Protein AF-A0A7C1FIN2-F1 (afdb_monomer)

InterPro domains:
  IPR000026 Guanine-specific ribonuclease N1-like [PF00545] (51-137)
  IPR016191 Ribonuclease/ribotoxin [SSF53933] (50-137)

Radius of gyration: 30.65 Å; Cα contacts (8 Å, |Δi|>4): 165; chains: 1; bounding box: 93×68×48 Å

Nearest PDB structures (foldseek):
  1ucj-assembly2_B  TM=9.767E-01  e=7.029E-13  Kitasatospora aureofaciens
  1uci-assembly2_B  TM=9.778E-01  e=1.094E-12  Kitasatospora aureofaciens
  1uck-assembly2_B  TM=9.778E-01  e=1.027E-12  Kitasatospora aureofaciens
  1ucl-assembly2_B  TM=9.762E-01  e=1.409E-12  Kitasatospora aureofaciens
  3d5g-assembly3_C  TM=9.925E-01  e=2.424E-11  Kitasatospora aureofaciens

Mean predicted aligned error: 13.52 Å

Foldseek 3Di:
DDDDDDDDDDDDDDDDDDDDDDDDDDDPPPPPPVPPPPDPPDDCDDPRAGADEPVRDDPLVVVQVVQVVVVDPAPDPQFQPWDQCPVVQDPDDDGRQKTKHQRPDPPDPDSAQWIWIAGPVRWIWIDNHNPPGTHTYDDD

Organism: NCBI:txid133453

Secondary structure (DSSP, 8-state):
------------------------------------PPP-PPPSEETTEEEEETTTS-HHHHHHHHHHHHT---SSTTTTPEE--TT--SPP--TTSEEEEEPP-TT-SS--S-EEEEETTS-EEEESSTTS--EEEE--

pLDDT: mean 81.61, std 22.13, range [36.34, 98.44]

Solvent-accessible surface area (backbone atoms only — not comparable to full-atom values): 9262 Å² total; per-residue (Å²): 134,81,88,78,88,83,87,86,85,84,89,83,86,88,81,83,89,82,90,82,92,81,91,77,85,77,76,79,78,82,71,80,72,76,76,75,69,75,75,77,76,81,61,70,56,56,98,89,23,48,48,38,44,71,86,75,46,57,71,45,46,54,53,38,49,56,30,61,76,68,72,42,91,65,96,47,94,62,43,70,38,70,42,80,60,85,86,56,84,56,85,91,68,66,89,71,40,28,25,30,34,66,17,70,45,89,92,50,95,56,67,63,43,28,32,39,39,39,35,80,87,74,46,40,32,39,22,74,60,60,74,76,52,64,28,30,53,52,77,134

Sequence (140 aa):
MQAALPAPVDILTASIAATTSVDASPVPSLTNAVAVTPARAPPAYIDGFPVITLDALPPEALDTLALIERGGPFPFRQDGTIFQNRERLLPLKPAGYYREYTVITPGASTRGARRIVAGAGGELYYTDDHYASFRRIWKP

Structure (mmCIF, N/CA/C/O backbone):
data_AF-A0A7C1FIN2-F1
#
_entry.id   AF-A0A7C1FIN2-F1
#
loop_
_atom_site.group_PDB
_atom_site.id
_atom_site.type_symbol
_atom_site.label_atom_id
_atom_site.label_alt_id
_atom_site.label_comp_id
_atom_site.label_asym_id
_atom_site.label_entity_id
_atom_site.label_seq_id
_atom_site.pdbx_PDB_ins_code
_atom_site.Cartn_x
_atom_site.Cartn_y
_atom_site.Cartn_z
_atom_site.occupancy
_atom_site.B_iso_or_equiv
_atom_site.auth_seq_id
_atom_site.auth_comp_id
_atom_site.auth_asym_id
_atom_site.auth_atom_id
_atom_site.pdbx_PDB_model_num
ATOM 1 N N . MET A 1 1 ? -77.294 -25.168 7.566 1.00 42.00 1 MET A N 1
ATOM 2 C CA . MET A 1 1 ? -77.464 -26.216 6.539 1.00 42.00 1 MET A CA 1
ATOM 3 C C . MET A 1 1 ? -76.096 -26.872 6.385 1.00 42.00 1 MET A C 1
ATOM 5 O O . MET A 1 1 ? -75.171 -26.174 6.013 1.00 42.00 1 MET A O 1
ATOM 9 N N . GLN A 1 2 ? -75.868 -27.946 7.148 1.00 40.62 2 GLN A N 1
ATOM 10 C CA . GLN A 1 2 ? -75.783 -29.347 6.677 1.00 40.62 2 GLN A CA 1
ATOM 11 C C . GLN A 1 2 ? -74.332 -29.650 6.228 1.00 40.62 2 GLN A C 1
ATOM 13 O O . GLN A 1 2 ? -73.875 -29.056 5.266 1.00 40.62 2 GLN A O 1
ATOM 18 N N . ALA A 1 3 ? -73.504 -30.252 7.103 1.00 37.00 3 ALA A N 1
ATOM 19 C CA . ALA A 1 3 ? -73.220 -31.705 7.212 1.00 37.00 3 ALA A CA 1
ATOM 20 C C . ALA A 1 3 ? -72.300 -32.185 6.061 1.00 37.00 3 ALA A C 1
ATOM 22 O O . ALA A 1 3 ? -72.498 -31.755 4.940 1.00 37.00 3 ALA A O 1
ATOM 23 N N . ALA A 1 4 ? -71.298 -33.056 6.178 1.00 40.62 4 ALA A N 1
ATOM 24 C CA . ALA A 1 4 ? -70.717 -33.896 7.221 1.00 40.62 4 ALA A CA 1
ATOM 25 C C . ALA A 1 4 ? -69.329 -34.375 6.701 1.00 40.62 4 ALA A C 1
ATOM 27 O O . ALA A 1 4 ? -69.078 -34.328 5.499 1.00 40.62 4 ALA A O 1
ATOM 28 N N . LEU A 1 5 ? -68.449 -34.855 7.589 1.00 50.00 5 LEU A N 1
ATOM 29 C CA . LEU A 1 5 ? -67.276 -35.691 7.246 1.00 50.00 5 LEU A CA 1
ATOM 30 C C . LEU A 1 5 ? -67.742 -37.026 6.610 1.00 50.00 5 LEU A C 1
ATOM 32 O O . LEU A 1 5 ? -68.858 -37.450 6.930 1.00 50.00 5 LEU A O 1
ATOM 36 N N . PRO A 1 6 ? -66.937 -37.712 5.763 1.00 46.78 6 PRO A N 1
ATOM 37 C CA . PRO A 1 6 ? -65.998 -38.724 6.293 1.00 46.78 6 PRO A CA 1
ATOM 38 C C . PRO A 1 6 ? -64.702 -38.975 5.466 1.00 46.78 6 PRO A C 1
ATOM 40 O O . PRO A 1 6 ? -64.621 -38.691 4.275 1.00 46.78 6 PRO A O 1
ATOM 43 N N . ALA A 1 7 ? -63.688 -39.552 6.128 1.00 43.88 7 ALA A N 1
ATOM 44 C CA . ALA A 1 7 ? -62.575 -40.324 5.531 1.00 43.88 7 ALA A CA 1
ATOM 45 C C . ALA A 1 7 ? -63.080 -41.724 5.077 1.00 43.88 7 ALA A C 1
ATOM 47 O O . ALA A 1 7 ? -64.286 -41.952 5.197 1.00 43.88 7 ALA A O 1
ATOM 48 N N . PRO A 1 8 ? -62.262 -42.739 4.709 1.00 57.25 8 PRO A N 1
ATOM 49 C CA . PRO A 1 8 ? -60.865 -42.839 4.240 1.00 57.25 8 PRO A CA 1
ATOM 50 C C . PRO A 1 8 ? -60.791 -43.586 2.875 1.00 57.25 8 PRO A C 1
ATOM 52 O O . PRO A 1 8 ? -61.826 -43.990 2.363 1.00 57.25 8 PRO A O 1
ATOM 55 N N . VAL A 1 9 ? -59.608 -43.851 2.298 1.00 40.12 9 VAL A N 1
ATOM 56 C CA . VAL A 1 9 ? -59.407 -45.082 1.492 1.00 40.12 9 VAL A CA 1
ATOM 57 C C . VAL A 1 9 ? -57.943 -45.511 1.433 1.00 40.12 9 VAL A C 1
ATOM 59 O O . VAL A 1 9 ? -57.034 -44.709 1.224 1.00 40.12 9 VAL A O 1
ATOM 62 N N . ASP A 1 10 ? -57.795 -46.812 1.642 1.00 37.12 10 ASP A N 1
ATOM 63 C CA . ASP A 1 10 ? -56.599 -47.625 1.757 1.00 37.12 10 ASP A CA 1
ATOM 64 C C . ASP A 1 10 ? -55.736 -47.755 0.494 1.00 37.12 10 ASP A C 1
ATOM 66 O O . ASP A 1 10 ? -56.160 -47.615 -0.652 1.00 37.12 10 ASP A O 1
ATOM 70 N N . IL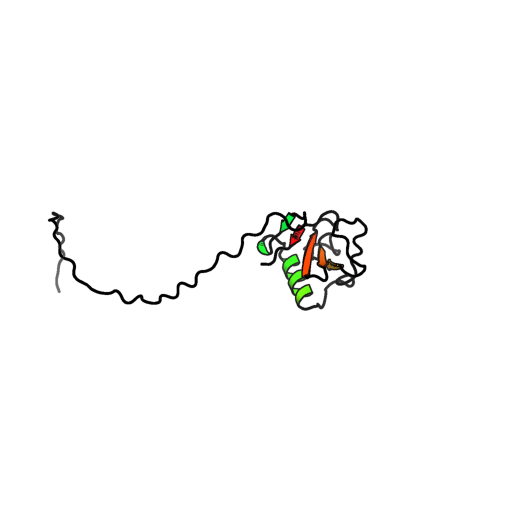E A 1 11 ? -54.490 -48.109 0.792 1.00 46.78 11 ILE A N 1
ATOM 71 C CA . ILE A 1 11 ? -53.406 -48.588 -0.062 1.00 46.78 11 ILE A CA 1
ATOM 72 C C . ILE A 1 11 ? -53.792 -49.948 -0.667 1.00 46.78 11 ILE A C 1
ATOM 74 O O . ILE A 1 11 ? -54.305 -50.774 0.076 1.00 46.78 11 ILE A O 1
ATOM 78 N N . LEU A 1 12 ? -53.457 -50.236 -1.938 1.00 36.34 12 LEU A N 1
ATOM 79 C CA . LEU A 1 12 ? -53.004 -51.570 -2.394 1.00 36.34 12 LEU A CA 1
ATOM 80 C C . LEU A 1 12 ? -52.541 -51.586 -3.871 1.00 36.34 12 LEU A C 1
ATOM 82 O O . LEU A 1 12 ? -53.281 -51.253 -4.789 1.00 36.34 12 LEU A O 1
ATOM 86 N N . THR A 1 13 ? -51.322 -52.106 -4.034 1.00 38.66 13 THR A N 1
ATOM 87 C CA . THR A 1 13 ? -50.862 -53.032 -5.090 1.00 38.66 13 THR A CA 1
ATOM 88 C C . THR A 1 13 ? -50.463 -52.510 -6.474 1.00 38.66 13 THR A C 1
ATOM 90 O O . THR A 1 13 ? -51.244 -52.001 -7.268 1.00 38.66 13 THR A O 1
ATOM 93 N N . ALA A 1 14 ? -49.190 -52.785 -6.770 1.00 47.06 14 ALA A N 1
ATOM 94 C CA . ALA A 1 14 ? -48.516 -52.662 -8.051 1.00 47.06 14 ALA A CA 1
ATOM 95 C C . ALA A 1 14 ? -49.002 -53.680 -9.102 1.00 47.06 14 ALA A C 1
ATOM 97 O O . ALA A 1 14 ? -49.354 -54.814 -8.774 1.00 47.06 14 ALA A O 1
ATOM 98 N N . SER A 1 15 ? -48.879 -53.335 -10.388 1.00 42.09 15 SER A N 1
ATOM 99 C CA . SER A 1 15 ? -48.732 -54.333 -11.455 1.00 42.09 15 SER A CA 1
ATOM 100 C C . SER A 1 15 ? -48.001 -53.792 -12.687 1.00 42.09 15 SER A C 1
ATOM 102 O O . SER A 1 15 ? -48.476 -52.901 -13.377 1.00 42.09 15 SER A O 1
ATOM 104 N N . ILE A 1 16 ? -46.807 -54.364 -12.869 1.00 44.28 16 ILE A N 1
ATOM 105 C CA . ILE A 1 16 ? -46.133 -54.864 -14.079 1.00 44.28 16 ILE A CA 1
ATOM 106 C C . ILE A 1 16 ? -46.185 -54.110 -15.430 1.00 44.28 16 ILE A C 1
ATOM 108 O O . ILE A 1 16 ? -47.209 -53.968 -16.082 1.00 44.28 16 ILE A O 1
ATOM 112 N N . ALA A 1 17 ? -44.965 -53.761 -15.858 1.00 39.72 17 ALA A N 1
ATOM 113 C CA . ALA A 1 17 ? -44.362 -53.782 -17.197 1.00 39.72 17 ALA A CA 1
ATOM 114 C C . ALA A 1 17 ? -45.220 -54.176 -18.420 1.00 39.72 17 ALA A C 1
ATOM 116 O O . ALA A 1 17 ? -45.785 -55.264 -18.457 1.00 39.72 17 ALA A O 1
ATOM 117 N N . ALA A 1 18 ? -45.095 -53.410 -19.514 1.00 37.09 18 ALA A N 1
ATOM 118 C CA . ALA A 1 18 ? -44.168 -53.737 -20.613 1.00 37.09 18 ALA A CA 1
ATOM 119 C C . ALA A 1 18 ? -44.237 -52.713 -21.771 1.00 37.09 18 ALA A C 1
ATOM 121 O O . ALA A 1 18 ? -45.309 -52.387 -22.262 1.00 37.09 18 ALA A O 1
ATOM 122 N N . THR A 1 19 ? -43.050 -52.254 -22.188 1.00 44.72 19 THR A N 1
ATOM 123 C CA . THR A 1 19 ? -42.560 -52.084 -23.571 1.00 44.72 19 THR A CA 1
ATOM 124 C C . THR A 1 19 ? -43.522 -51.602 -24.665 1.00 44.72 19 THR A C 1
ATOM 126 O O . THR A 1 19 ? -44.371 -52.355 -25.112 1.00 44.72 19 THR A O 1
ATOM 129 N N . THR A 1 20 ? -43.244 -50.417 -25.225 1.00 42.28 20 THR A N 1
ATOM 130 C CA . THR A 1 20 ? -42.626 -50.263 -26.565 1.00 42.28 20 THR A CA 1
ATOM 131 C C . THR A 1 20 ? -42.309 -48.789 -26.825 1.00 42.28 20 THR A C 1
ATOM 133 O O . THR A 1 20 ? -43.200 -47.945 -26.820 1.00 42.28 20 THR A O 1
ATOM 136 N N . SER A 1 21 ? -41.029 -48.499 -27.064 1.00 49.56 21 SER A N 1
ATOM 137 C CA . SER A 1 21 ? -40.530 -47.235 -27.608 1.00 49.56 21 SER A CA 1
ATOM 138 C C . SER A 1 21 ? -41.038 -46.999 -29.028 1.00 49.56 21 SER A C 1
ATOM 140 O O . SER A 1 21 ? -40.949 -47.917 -29.836 1.00 49.56 21 SER A O 1
ATOM 142 N N . VAL A 1 22 ? -41.419 -45.759 -29.348 1.00 41.22 22 VAL A N 1
ATOM 143 C CA . VAL A 1 22 ? -41.006 -45.060 -30.580 1.00 41.22 22 VAL A CA 1
ATOM 144 C C . VAL A 1 22 ? -41.102 -43.541 -30.383 1.00 41.22 22 VAL A C 1
ATOM 146 O O . VAL A 1 22 ? -42.168 -42.992 -30.135 1.00 41.22 22 VAL A O 1
ATOM 149 N N . ASP A 1 23 ? -39.928 -42.920 -30.469 1.00 45.78 23 ASP A N 1
ATOM 150 C CA . ASP A 1 23 ? -39.620 -41.607 -31.042 1.00 45.78 23 ASP A CA 1
ATOM 151 C C . ASP A 1 23 ? -40.488 -40.388 -30.667 1.00 45.78 23 ASP A C 1
ATOM 153 O O . ASP A 1 23 ? -41.426 -40.002 -31.360 1.00 45.78 23 ASP A O 1
ATOM 157 N N . ALA A 1 24 ? -40.083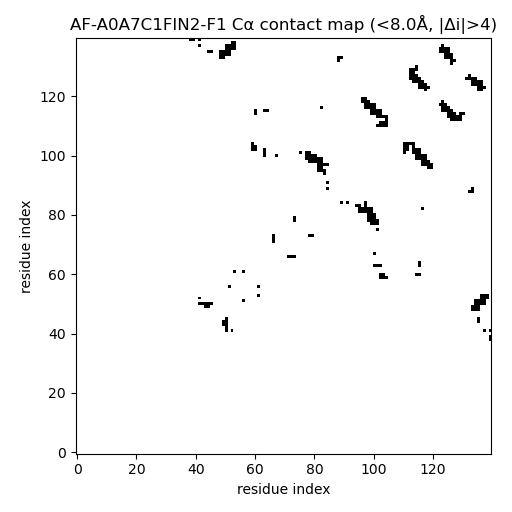 -39.699 -29.599 1.00 47.38 24 ALA A N 1
ATOM 158 C CA . ALA A 1 24 ? -40.341 -38.274 -29.436 1.00 47.38 24 ALA A CA 1
ATOM 159 C C . ALA A 1 24 ? -39.001 -37.597 -29.151 1.00 47.38 24 ALA A C 1
ATOM 161 O O . ALA A 1 24 ? -38.453 -37.705 -28.055 1.00 47.38 24 ALA A O 1
ATOM 162 N N . SER A 1 25 ? -38.456 -36.935 -30.169 1.00 44.50 25 SER A N 1
ATOM 163 C CA . SER A 1 25 ? -37.288 -36.069 -30.044 1.00 44.50 25 SER A CA 1
ATOM 164 C C . SER A 1 25 ? -37.562 -34.994 -28.980 1.00 44.50 25 SER A C 1
ATOM 166 O O . SER A 1 25 ? -38.460 -34.172 -29.187 1.00 44.50 25 SER A O 1
ATOM 168 N N . PRO A 1 26 ? -36.835 -34.944 -27.849 1.00 52.47 26 PRO A N 1
ATOM 169 C CA . PRO A 1 26 ? -36.921 -33.793 -26.972 1.00 52.47 26 PRO A CA 1
ATOM 170 C C . PRO A 1 26 ? -36.176 -32.645 -27.654 1.00 52.47 26 PRO A C 1
ATOM 172 O O . PRO A 1 26 ? -34.959 -32.685 -27.829 1.00 52.47 26 PRO A O 1
ATOM 175 N N . VAL A 1 27 ? -36.915 -31.610 -28.048 1.00 49.59 27 VAL A N 1
ATOM 176 C CA . VAL A 1 27 ? -36.339 -30.282 -28.268 1.00 49.59 27 VAL A CA 1
ATOM 177 C C . VAL A 1 27 ? -35.497 -29.930 -27.034 1.00 49.59 27 VAL A C 1
ATOM 179 O O . VAL A 1 27 ? -36.032 -29.940 -25.923 1.00 49.59 27 VAL A O 1
ATOM 182 N N . PRO A 1 28 ? -34.187 -29.657 -27.163 1.00 53.38 28 PRO A N 1
ATOM 183 C CA . PRO A 1 28 ? -33.423 -29.174 -26.032 1.00 53.38 28 PRO A CA 1
ATOM 184 C C . PRO A 1 28 ? -33.920 -27.764 -25.724 1.00 53.38 28 PRO A C 1
ATOM 186 O O . PRO A 1 28 ? -33.597 -26.802 -26.421 1.00 53.38 28 PRO A O 1
ATOM 189 N N . SER A 1 29 ? -34.738 -27.642 -24.681 1.00 49.53 29 SER A N 1
ATOM 190 C CA . SER A 1 29 ? -34.974 -26.370 -24.014 1.00 49.53 29 SER A CA 1
ATOM 191 C C . SER A 1 29 ? -33.610 -25.806 -23.629 1.00 49.53 29 SER A C 1
ATOM 193 O O . SER A 1 29 ? -32.937 -26.344 -22.747 1.00 49.53 29 SER A O 1
ATOM 195 N N . LEU A 1 30 ? -33.188 -24.742 -24.317 1.00 45.91 30 LEU A N 1
ATOM 196 C CA . LEU A 1 30 ? -32.021 -23.932 -23.976 1.00 45.91 30 LEU A CA 1
ATOM 197 C C . LEU A 1 30 ? -32.313 -23.191 -22.668 1.00 45.91 30 LEU A C 1
ATOM 199 O O . LEU A 1 30 ? -32.522 -21.981 -22.627 1.00 45.91 30 LEU A O 1
ATOM 203 N N . THR A 1 31 ? -32.359 -23.938 -21.573 1.00 54.78 31 THR A N 1
ATOM 204 C CA . THR A 1 31 ? -32.169 -23.370 -20.250 1.00 54.78 31 THR A CA 1
ATOM 205 C C . THR A 1 31 ? -30.709 -22.952 -20.236 1.00 54.78 31 THR A C 1
ATOM 207 O O . THR A 1 31 ? -29.826 -23.798 -20.103 1.00 54.78 31 THR A O 1
ATOM 210 N N . ASN A 1 32 ? -30.449 -21.664 -20.471 1.00 56.25 32 ASN A N 1
ATOM 211 C CA . ASN A 1 32 ? -29.150 -21.046 -20.235 1.00 56.25 32 ASN A CA 1
ATOM 212 C C . ASN A 1 32 ? -28.821 -21.215 -18.746 1.00 56.25 32 ASN A C 1
ATOM 214 O O . ASN A 1 32 ? -29.046 -20.322 -17.931 1.00 56.25 32 ASN A O 1
ATOM 218 N N . ALA A 1 33 ? -28.300 -22.383 -18.379 1.00 59.12 33 ALA A N 1
ATOM 219 C CA . ALA A 1 33 ? -27.491 -22.525 -17.195 1.00 59.12 33 ALA A CA 1
ATOM 220 C C . ALA A 1 33 ? -26.243 -21.694 -17.482 1.00 59.12 33 ALA A C 1
ATOM 222 O O . ALA 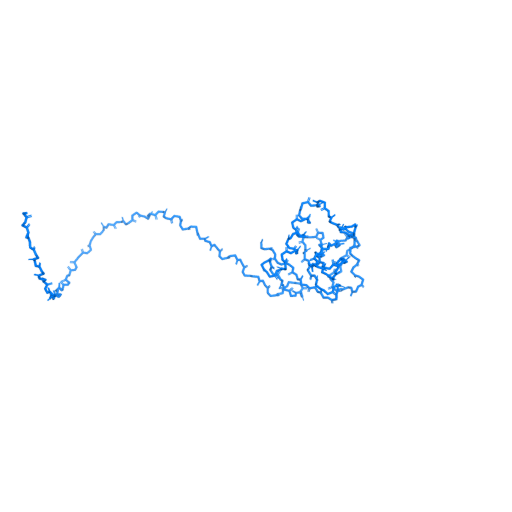A 1 33 ? -25.350 -22.122 -18.212 1.00 59.12 33 ALA A O 1
ATOM 223 N N . VAL A 1 34 ? -26.221 -20.462 -16.972 1.00 51.69 34 VAL A N 1
ATOM 224 C CA . VAL A 1 34 ? -24.976 -19.717 -16.825 1.00 51.69 34 VAL A CA 1
ATOM 225 C C . VAL A 1 34 ? -24.103 -20.611 -15.961 1.00 51.69 34 VAL A C 1
ATOM 227 O O . VAL A 1 34 ? -24.309 -20.714 -14.753 1.00 51.69 34 VAL A O 1
ATOM 230 N N . ALA A 1 35 ? -23.190 -21.337 -16.601 1.00 55.03 35 ALA A N 1
ATOM 231 C CA . ALA A 1 35 ? -22.123 -22.017 -15.910 1.00 55.03 35 ALA A CA 1
ATOM 232 C C . ALA A 1 35 ? -21.355 -20.915 -15.184 1.00 55.03 35 ALA A C 1
ATOM 234 O O . ALA A 1 35 ? -20.592 -20.167 -15.793 1.00 55.03 35 ALA A O 1
ATOM 235 N N . VAL A 1 36 ? -21.624 -20.756 -13.888 1.00 50.75 36 VAL A N 1
ATOM 236 C CA . VAL A 1 36 ? -20.743 -20.015 -12.999 1.00 50.75 36 VAL A CA 1
ATOM 237 C C . VAL A 1 36 ? -19.483 -20.858 -12.960 1.00 50.75 36 VAL A C 1
ATOM 239 O O . VAL A 1 36 ? -19.386 -21.820 -12.200 1.00 50.75 36 VAL A O 1
ATOM 242 N N . THR A 1 37 ? -18.551 -20.572 -13.867 1.00 53.09 37 THR A N 1
ATOM 243 C CA . THR A 1 37 ? -17.196 -21.096 -13.779 1.00 53.09 37 THR A CA 1
ATOM 244 C C . THR A 1 37 ? -16.742 -20.792 -12.355 1.00 53.09 37 THR A C 1
ATOM 246 O O . THR A 1 37 ? -16.829 -19.625 -11.956 1.00 53.09 37 THR A O 1
ATOM 249 N N . PRO A 1 38 ? -16.333 -21.787 -11.549 1.00 53.75 38 PRO A N 1
ATOM 250 C CA . PRO A 1 38 ? -15.830 -21.485 -10.223 1.00 53.75 38 PRO A CA 1
ATOM 251 C C . PRO A 1 38 ? -14.682 -20.497 -10.406 1.00 53.75 38 PRO A C 1
ATOM 253 O O . PRO A 1 38 ? -13.743 -20.767 -11.164 1.00 53.75 38 PRO A O 1
ATOM 256 N N . ALA A 1 39 ? -14.804 -19.325 -9.775 1.00 65.69 39 ALA A N 1
ATOM 257 C CA . ALA A 1 39 ? -13.718 -18.364 -9.704 1.00 65.69 39 ALA A CA 1
ATOM 258 C C . ALA A 1 39 ? -12.470 -19.143 -9.280 1.00 65.69 39 ALA A C 1
ATOM 260 O O . ALA A 1 39 ? -12.516 -19.905 -8.310 1.00 65.69 39 ALA A O 1
ATOM 261 N N . ARG A 1 40 ? -11.405 -19.045 -10.083 1.00 69.94 40 ARG A N 1
ATOM 262 C CA . ARG A 1 40 ? -10.168 -19.809 -9.894 1.00 69.94 40 ARG A CA 1
ATOM 263 C C . ARG A 1 40 ? -9.782 -19.745 -8.423 1.00 69.94 40 ARG A C 1
ATOM 265 O O . ARG A 1 40 ? -9.649 -18.647 -7.914 1.00 69.94 40 ARG A O 1
ATOM 272 N N . ALA A 1 41 ? -9.621 -20.880 -7.746 1.00 77.69 41 ALA A N 1
ATOM 273 C CA . ALA A 1 41 ? -9.220 -20.849 -6.343 1.00 77.69 41 ALA A CA 1
ATOM 274 C C . ALA A 1 41 ? -7.890 -20.074 -6.192 1.00 77.69 41 ALA A C 1
ATOM 276 O O . ALA A 1 41 ? -7.007 -20.230 -7.050 1.00 77.69 41 ALA A O 1
ATOM 277 N N . PRO A 1 42 ? -7.736 -19.249 -5.139 1.00 83.00 42 PRO A N 1
ATOM 278 C CA . PRO A 1 42 ? -6.502 -18.519 -4.908 1.00 83.00 42 PRO A CA 1
ATOM 279 C C . PRO A 1 42 ? -5.335 -19.501 -4.784 1.00 83.00 42 PRO A C 1
ATOM 281 O O . PRO A 1 42 ? -5.445 -20.486 -4.047 1.00 83.00 42 PRO A O 1
ATOM 284 N N . PRO A 1 43 ? -4.202 -19.262 -5.460 1.00 90.00 43 PRO A N 1
ATOM 285 C CA . PRO A 1 43 ? -2.986 -19.998 -5.149 1.00 90.00 43 PRO A CA 1
ATOM 286 C C . PRO A 1 43 ? -2.558 -19.683 -3.710 1.00 90.00 43 PRO A C 1
ATOM 288 O O . PRO A 1 43 ? -2.754 -18.569 -3.240 1.00 90.00 43 PRO A O 1
ATOM 291 N N . ALA A 1 44 ? -1.938 -20.637 -3.013 1.00 91.69 44 ALA A N 1
ATOM 292 C CA . ALA A 1 44 ? -1.440 -20.397 -1.653 1.00 91.69 44 ALA A CA 1
ATOM 293 C C . ALA A 1 44 ? -0.255 -19.411 -1.627 1.00 91.69 44 ALA A C 1
ATOM 295 O O . ALA A 1 44 ? -0.094 -18.648 -0.675 1.00 91.69 44 ALA A O 1
ATOM 296 N N . TYR A 1 45 ? 0.557 -19.421 -2.689 1.00 94.81 45 TYR A N 1
ATOM 297 C CA . TYR A 1 45 ? 1.720 -18.557 -2.855 1.00 94.81 45 TYR A CA 1
ATOM 298 C C . TYR A 1 45 ? 1.785 -17.987 -4.273 1.00 94.81 45 TYR A C 1
ATOM 300 O O . TYR A 1 45 ? 1.457 -18.673 -5.242 1.00 94.81 45 TYR A O 1
ATOM 308 N N . ILE A 1 46 ? 2.263 -16.750 -4.395 1.00 93.56 46 ILE A N 1
ATOM 309 C CA . ILE A 1 46 ? 2.603 -16.089 -5.663 1.00 93.56 46 ILE A CA 1
ATOM 310 C C . ILE A 1 46 ? 3.976 -15.453 -5.478 1.00 93.56 46 ILE A C 1
ATOM 312 O O . ILE A 1 46 ? 4.180 -14.718 -4.514 1.00 93.56 46 ILE A O 1
ATOM 316 N N . ASP A 1 47 ? 4.918 -15.750 -6.374 1.00 90.00 47 ASP A N 1
ATOM 317 C CA . ASP A 1 47 ? 6.293 -15.225 -6.342 1.00 90.00 47 ASP A CA 1
ATOM 318 C C . ASP A 1 47 ? 7.016 -15.428 -4.992 1.00 90.00 47 ASP A C 1
ATOM 320 O O . ASP A 1 47 ? 7.843 -14.618 -4.585 1.00 90.00 47 ASP A O 1
ATOM 324 N N . GLY A 1 48 ? 6.686 -16.508 -4.274 1.00 93.00 48 GLY A N 1
ATOM 325 C CA . GLY A 1 48 ? 7.246 -16.817 -2.952 1.00 93.00 48 GLY A CA 1
ATOM 326 C C . GLY A 1 48 ? 6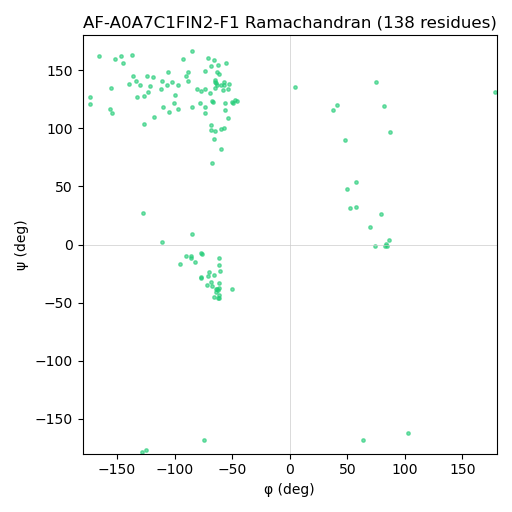.556 -16.120 -1.773 1.00 93.00 48 GLY A C 1
ATOM 327 O O . GLY A 1 48 ? 6.928 -16.367 -0.629 1.00 93.00 48 GLY A O 1
ATOM 328 N N . PHE A 1 49 ? 5.526 -15.307 -2.015 1.00 96.12 49 PHE A N 1
ATOM 329 C CA . PHE A 1 49 ? 4.754 -14.639 -0.967 1.00 96.12 49 PHE A CA 1
ATOM 330 C C . PHE A 1 49 ? 3.476 -15.410 -0.645 1.00 96.12 49 PHE A C 1
ATOM 332 O O . PHE A 1 49 ? 2.788 -15.831 -1.581 1.00 96.12 49 PHE A O 1
ATOM 339 N N . PRO A 1 50 ? 3.112 -15.557 0.642 1.00 97.00 50 PRO A N 1
ATOM 340 C CA . PRO A 1 50 ? 1.805 -16.076 1.022 1.00 97.00 50 PRO A CA 1
ATOM 341 C C . PRO A 1 50 ? 0.705 -15.180 0.456 1.00 97.00 50 PRO A C 1
ATOM 343 O O . PRO A 1 50 ? 0.812 -13.952 0.490 1.00 97.00 50 PRO A O 1
ATOM 346 N N . VAL A 1 51 ? -0.351 -15.785 -0.069 1.00 96.50 51 VAL A N 1
ATOM 347 C CA . VAL A 1 51 ? -1.464 -15.057 -0.677 1.00 96.50 51 VAL A CA 1
ATOM 348 C C . VAL A 1 51 ? -2.515 -14.696 0.365 1.00 96.50 51 VAL A C 1
ATOM 350 O O . VAL A 1 51 ? -2.844 -15.487 1.245 1.00 96.50 51 VAL A O 1
ATOM 353 N N . ILE A 1 52 ? -3.062 -13.492 0.237 1.00 95.94 52 ILE A N 1
ATOM 354 C CA . ILE A 1 52 ? -4.253 -13.032 0.939 1.00 95.94 52 ILE A CA 1
ATOM 355 C C . ILE A 1 52 ? -5.295 -12.596 -0.088 1.00 95.94 52 ILE A C 1
ATOM 357 O O . ILE A 1 52 ? -4.990 -11.879 -1.041 1.00 95.94 52 ILE A O 1
ATOM 361 N N . THR A 1 53 ? -6.518 -13.072 0.077 1.00 95.56 53 THR A N 1
ATOM 362 C CA . THR A 1 53 ? -7.648 -12.734 -0.788 1.00 95.56 53 THR A CA 1
ATOM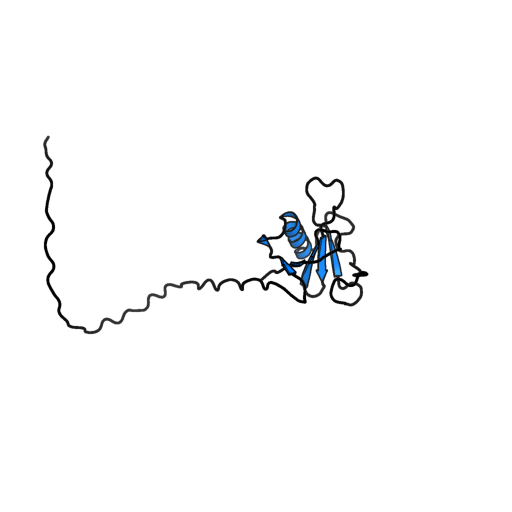 363 C C . THR A 1 53 ? -8.297 -11.429 -0.330 1.00 95.56 53 THR A C 1
ATOM 365 O O . THR A 1 53 ? -8.040 -10.953 0.777 1.00 95.56 53 THR A O 1
ATOM 368 N N . LEU A 1 54 ? -9.151 -10.835 -1.167 1.00 94.38 54 LEU A N 1
ATOM 369 C CA . LEU A 1 54 ? -9.867 -9.607 -0.804 1.00 94.38 54 LEU A CA 1
ATOM 370 C C . LEU A 1 54 ? -10.782 -9.798 0.417 1.00 94.38 54 LEU A C 1
ATOM 372 O O . LEU A 1 54 ? -10.857 -8.919 1.265 1.00 94.38 54 LEU A O 1
ATOM 376 N N . ASP A 1 55 ? -11.434 -10.950 0.545 1.00 93.62 55 ASP A N 1
ATOM 377 C CA . ASP A 1 55 ? -12.314 -11.281 1.673 1.00 93.62 55 ASP A CA 1
ATOM 378 C C . ASP A 1 55 ? -11.562 -11.507 2.995 1.00 93.62 55 ASP A C 1
ATOM 380 O O . ASP A 1 55 ? -12.137 -11.324 4.066 1.00 93.62 55 ASP A O 1
ATOM 384 N N . ALA A 1 56 ? -10.276 -11.862 2.932 1.00 95.00 56 ALA A N 1
ATOM 385 C CA . ALA A 1 56 ? -9.429 -12.060 4.106 1.00 95.00 56 ALA A CA 1
ATOM 386 C C . ALA A 1 56 ? -8.694 -10.782 4.552 1.00 95.00 56 ALA A C 1
ATOM 388 O O . ALA A 1 56 ? -8.073 -10.766 5.620 1.00 95.00 56 ALA A O 1
ATOM 389 N N . LEU A 1 57 ? -8.723 -9.717 3.745 1.00 96.19 57 LEU A N 1
ATOM 390 C CA . LEU A 1 57 ? -8.167 -8.422 4.122 1.00 96.19 57 LEU A CA 1
ATOM 391 C C . LEU A 1 57 ? -9.061 -7.725 5.158 1.00 96.19 57 LEU A C 1
ATOM 393 O O . LEU A 1 57 ? -10.282 -7.875 5.132 1.00 96.19 57 LEU A O 1
ATOM 397 N N . PRO A 1 58 ? -8.482 -6.902 6.050 1.00 96.75 58 PRO A N 1
ATOM 398 C CA . PRO A 1 58 ? -9.302 -6.033 6.880 1.00 96.75 58 PRO A CA 1
ATOM 399 C C . PRO A 1 58 ? -10.094 -5.050 5.993 1.00 96.75 58 PRO A C 1
ATOM 401 O O . PRO A 1 58 ? -9.559 -4.603 4.972 1.00 96.75 58 PRO A O 1
ATOM 404 N N . PRO A 1 59 ? -11.323 -4.661 6.379 1.00 96.81 59 PRO A N 1
ATOM 405 C CA . PRO A 1 59 ? -12.147 -3.728 5.609 1.00 96.81 59 PRO A CA 1
ATOM 406 C C . PRO A 1 59 ? -11.418 -2.438 5.213 1.00 96.81 59 PRO A C 1
ATOM 408 O O . PRO A 1 59 ? -11.516 -1.997 4.072 1.00 96.81 59 PRO A O 1
ATOM 411 N N . GLU A 1 60 ? -10.583 -1.889 6.098 1.00 97.38 60 GLU A N 1
ATOM 412 C CA . GLU A 1 60 ? -9.836 -0.659 5.817 1.00 97.38 60 GLU A CA 1
ATOM 413 C C . GLU A 1 60 ? -8.803 -0.842 4.694 1.00 97.38 60 GLU A C 1
ATOM 415 O O . GLU A 1 60 ? -8.449 0.117 4.012 1.00 97.38 60 GLU A O 1
ATOM 420 N N . ALA A 1 61 ? -8.297 -2.062 4.482 1.00 97.56 61 ALA A N 1
ATOM 421 C CA . ALA A 1 61 ? -7.410 -2.342 3.357 1.00 97.56 61 ALA A CA 1
ATOM 422 C C . ALA A 1 61 ? -8.179 -2.337 2.032 1.00 97.56 61 ALA A C 1
ATOM 424 O O . ALA A 1 61 ? -7.633 -1.876 1.031 1.00 97.56 61 ALA A O 1
ATOM 425 N N . LEU A 1 62 ? -9.439 -2.784 2.019 1.00 97.38 62 LEU A N 1
ATOM 426 C CA . LEU A 1 62 ? -10.301 -2.694 0.838 1.00 97.38 62 LEU A CA 1
ATOM 427 C C . LEU A 1 62 ? -10.585 -1.235 0.469 1.00 97.38 62 LEU A C 1
ATOM 429 O O . LEU A 1 62 ? -10.497 -0.873 -0.705 1.00 97.38 62 LEU A O 1
ATOM 433 N N . ASP A 1 63 ? -10.820 -0.376 1.462 1.00 97.19 63 ASP A N 1
ATOM 434 C CA . ASP A 1 63 ? -10.976 1.065 1.241 1.00 97.19 63 ASP A CA 1
ATOM 435 C C . ASP A 1 63 ? -9.709 1.686 0.636 1.00 97.19 63 ASP A C 1
ATOM 437 O O . ASP A 1 63 ? -9.779 2.466 -0.322 1.00 97.19 63 ASP A O 1
ATOM 441 N N . THR A 1 64 ? -8.532 1.306 1.148 1.00 97.56 64 THR A N 1
ATOM 442 C CA . THR A 1 64 ? -7.243 1.729 0.586 1.00 97.56 64 THR A CA 1
ATOM 443 C C . THR A 1 64 ? -7.047 1.207 -0.842 1.00 97.56 64 THR A C 1
ATOM 445 O O . THR A 1 64 ? -6.556 1.950 -1.688 1.00 97.56 64 THR A O 1
ATOM 448 N N . LEU A 1 65 ? -7.460 -0.022 -1.165 1.00 97.38 65 LEU A N 1
ATOM 449 C CA . LEU A 1 65 ? -7.418 -0.533 -2.543 1.00 97.38 65 LEU A CA 1
ATOM 450 C C . LEU A 1 65 ? -8.305 0.292 -3.477 1.00 97.38 65 LEU A C 1
ATOM 452 O O . LEU A 1 65 ? -7.843 0.730 -4.529 1.00 97.38 65 LEU A O 1
ATOM 456 N N . ALA A 1 66 ? -9.536 0.594 -3.064 1.00 96.81 66 ALA A N 1
ATOM 457 C CA . ALA A 1 66 ? -10.435 1.442 -3.839 1.00 96.81 66 ALA A CA 1
ATOM 458 C C . ALA A 1 66 ? -9.865 2.857 -4.039 1.00 96.81 66 ALA A C 1
ATOM 460 O O . ALA A 1 66 ? -10.115 3.488 -5.067 1.00 96.81 66 ALA A O 1
ATOM 461 N N . LEU A 1 67 ? -9.117 3.382 -3.061 1.00 97.50 67 LEU A N 1
ATOM 462 C CA . LEU A 1 67 ? -8.387 4.652 -3.159 1.00 97.50 67 LEU A CA 1
ATOM 463 C C . LEU A 1 67 ? -7.255 4.587 -4.186 1.00 97.50 67 LEU A C 1
ATOM 465 O O . LEU A 1 67 ? -7.108 5.514 -4.983 1.00 97.50 67 LEU A O 1
ATOM 469 N N . ILE A 1 68 ? -6.471 3.508 -4.172 1.00 96.56 68 ILE A N 1
ATOM 470 C CA . ILE A 1 68 ? -5.382 3.274 -5.127 1.00 96.56 68 ILE A CA 1
ATOM 471 C C . ILE A 1 68 ? -5.941 3.198 -6.550 1.00 96.56 68 ILE A C 1
ATOM 473 O O . ILE A 1 68 ? -5.41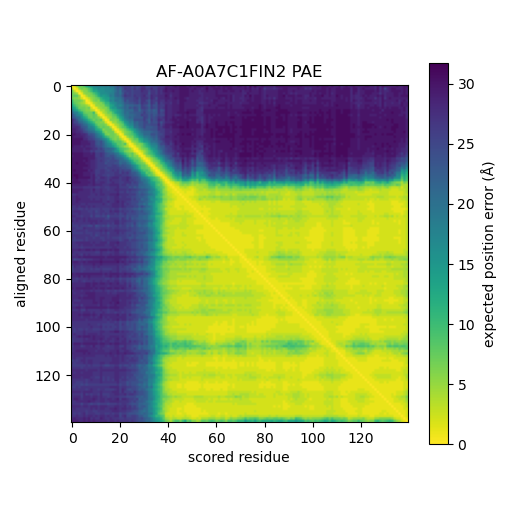5 3.862 -7.438 1.00 96.56 68 ILE A O 1
ATOM 477 N N . GLU A 1 69 ? -7.035 2.460 -6.752 1.00 95.12 69 GLU A N 1
ATOM 478 C CA . GLU A 1 69 ? -7.665 2.277 -8.066 1.00 95.12 69 GLU A CA 1
ATOM 479 C C . GLU A 1 69 ? -8.172 3.587 -8.676 1.00 95.12 69 GLU A C 1
ATOM 481 O O . GLU A 1 69 ? -8.000 3.813 -9.872 1.00 95.12 69 GLU A O 1
ATOM 486 N N . ARG A 1 70 ? -8.751 4.482 -7.866 1.00 96.06 70 ARG A N 1
ATOM 487 C CA . ARG A 1 70 ? -9.219 5.796 -8.343 1.00 96.06 70 ARG A CA 1
ATOM 488 C C . ARG A 1 70 ? -8.143 6.888 -8.357 1.00 96.06 70 ARG A C 1
ATOM 490 O O . ARG A 1 70 ? -8.401 7.975 -8.865 1.00 96.06 70 ARG A O 1
ATOM 497 N N . GLY A 1 71 ? -6.971 6.639 -7.769 1.00 95.19 71 GLY A N 1
ATOM 498 C CA . GLY A 1 71 ? -5.883 7.618 -7.664 1.00 95.19 71 GLY A CA 1
ATOM 499 C C . GLY A 1 71 ? -6.039 8.668 -6.552 1.00 95.19 71 GLY A C 1
ATOM 500 O O . GLY A 1 71 ? -5.470 9.752 -6.661 1.00 95.19 71 GLY A O 1
ATOM 501 N N . GLY A 1 72 ? -6.776 8.367 -5.477 1.00 94.25 72 GLY A N 1
ATOM 502 C CA . GLY A 1 72 ? -6.984 9.261 -4.328 1.00 94.25 72 GLY A CA 1
ATOM 503 C C . GLY A 1 72 ? -8.353 9.972 -4.304 1.00 94.25 72 GLY A C 1
ATOM 504 O O . GLY A 1 72 ? -9.302 9.513 -4.937 1.00 94.25 72 GLY A O 1
ATOM 505 N N . PRO A 1 73 ? -8.523 11.061 -3.532 1.00 96.25 73 PRO A N 1
ATOM 506 C CA . PRO A 1 73 ? -7.539 11.683 -2.644 1.00 96.25 73 PRO A CA 1
ATOM 507 C C . PRO A 1 73 ? -7.156 10.760 -1.486 1.00 96.25 73 PRO A C 1
ATOM 509 O O . PRO A 1 73 ? -8.016 10.089 -0.921 1.00 96.25 73 PRO A O 1
ATOM 512 N N . PHE A 1 74 ? -5.872 10.729 -1.128 1.00 96.00 74 PHE A N 1
ATOM 513 C CA . PHE A 1 74 ? -5.382 9.868 -0.052 1.00 96.00 74 PHE A CA 1
ATOM 514 C C . PHE A 1 74 ? -5.425 10.561 1.321 1.00 96.00 74 PHE A C 1
ATOM 516 O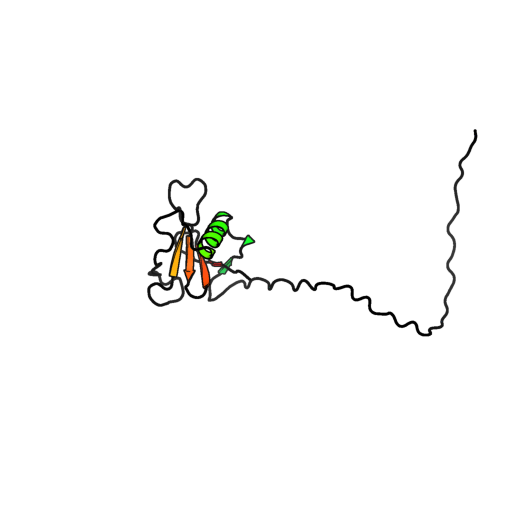 O . PHE A 1 74 ? -5.184 11.769 1.398 1.00 96.00 74 PHE A O 1
ATOM 523 N N . PRO A 1 75 ? -5.709 9.817 2.407 1.00 92.75 75 PRO A N 1
ATOM 524 C CA . PRO A 1 75 ? -5.867 10.390 3.743 1.00 92.75 75 PRO A CA 1
ATOM 525 C C . PRO A 1 75 ? -4.551 10.877 4.361 1.00 92.75 75 PRO A C 1
ATOM 527 O O . PRO A 1 75 ? -4.571 11.795 5.182 1.00 92.75 75 PRO A O 1
ATOM 530 N N . PHE A 1 76 ? -3.405 10.297 3.986 1.00 94.69 76 PHE A N 1
ATOM 531 C CA . PHE A 1 76 ? -2.105 10.693 4.522 1.00 94.69 76 PHE A CA 1
ATOM 532 C C . PHE A 1 76 ? -1.172 11.218 3.433 1.00 94.69 76 PHE A C 1
ATOM 534 O O . PHE A 1 76 ? -1.110 10.701 2.325 1.00 94.69 76 PHE A O 1
ATOM 541 N N . ARG A 1 77 ? -0.354 12.216 3.786 1.00 94.56 77 ARG A N 1
ATOM 542 C CA . ARG A 1 77 ? 0.622 12.842 2.870 1.00 94.56 77 ARG A CA 1
ATOM 543 C C . ARG A 1 77 ? 1.683 11.885 2.310 1.00 94.56 77 ARG A C 1
ATOM 545 O O . ARG A 1 77 ? 2.327 12.209 1.323 1.00 94.56 77 ARG A O 1
ATOM 552 N N . GLN A 1 78 ? 1.936 10.770 2.995 1.00 94.81 78 GLN A N 1
ATOM 553 C CA . GLN A 1 78 ? 2.888 9.743 2.566 1.00 94.81 78 GLN A CA 1
ATOM 554 C C . GLN A 1 78 ? 2.260 8.733 1.604 1.00 94.81 78 GLN A C 1
ATOM 556 O O . GLN A 1 78 ? 2.963 7.922 1.015 1.00 94.81 78 GLN A O 1
ATOM 561 N N . ASP A 1 79 ? 0.941 8.733 1.457 1.00 96.69 79 ASP A N 1
ATOM 562 C CA . ASP A 1 79 ? 0.293 7.796 0.556 1.00 96.69 79 ASP A CA 1
ATOM 563 C C . ASP A 1 79 ? 0.640 8.160 -0.892 1.00 96.69 79 ASP A C 1
ATOM 565 O O . ASP A 1 79 ? 0.569 9.316 -1.309 1.00 96.69 79 ASP A O 1
ATOM 569 N N . GLY A 1 80 ? 1.068 7.159 -1.655 1.00 96.12 80 GLY A N 1
ATOM 570 C CA . GLY A 1 80 ? 1.580 7.320 -3.008 1.00 96.12 80 GLY A CA 1
ATOM 571 C C . GLY A 1 80 ? 3.065 7.681 -3.092 1.00 96.12 80 GLY A C 1
ATOM 572 O O . GLY A 1 80 ? 3.580 7.773 -4.213 1.00 96.12 80 GLY A O 1
ATOM 573 N N . THR A 1 81 ? 3.788 7.850 -1.975 1.00 97.31 81 THR A N 1
ATOM 574 C CA . THR A 1 81 ? 5.247 8.046 -2.027 1.00 97.31 81 THR A CA 1
ATOM 575 C C . THR A 1 81 ? 5.980 6.767 -2.422 1.00 97.31 81 THR A C 1
ATOM 577 O O . THR A 1 81 ? 5.437 5.665 -2.355 1.00 97.31 81 THR A O 1
ATOM 580 N N . ILE A 1 82 ? 7.225 6.915 -2.882 1.00 97.88 82 ILE A N 1
ATOM 581 C CA . ILE A 1 82 ? 8.047 5.789 -3.334 1.00 97.88 82 ILE A CA 1
ATOM 582 C C . ILE A 1 82 ? 8.400 4.893 -2.145 1.00 97.88 82 ILE A C 1
ATOM 584 O O . ILE A 1 82 ? 9.056 5.338 -1.202 1.00 97.88 82 ILE A O 1
ATOM 588 N N . PHE A 1 83 ? 8.054 3.612 -2.250 1.00 98.00 83 PHE A N 1
ATOM 589 C CA . PHE A 1 83 ? 8.565 2.576 -1.365 1.00 98.00 83 PHE A CA 1
ATOM 590 C C . PHE A 1 83 ? 9.917 2.085 -1.891 1.00 98.00 83 PHE A C 1
ATOM 592 O O . PHE A 1 83 ? 10.028 1.584 -3.010 1.00 98.00 83 PHE A O 1
ATOM 599 N N . GLN A 1 84 ? 10.970 2.251 -1.092 1.00 96.56 84 GLN A N 1
ATOM 600 C CA . GLN A 1 84 ? 12.344 2.008 -1.546 1.00 96.56 84 GLN A CA 1
ATOM 601 C C . GLN A 1 84 ? 12.763 0.534 -1.507 1.00 96.56 84 GLN A C 1
ATOM 603 O O . GLN A 1 84 ? 13.773 0.199 -2.119 1.00 96.56 84 GLN A O 1
ATOM 608 N N . ASN A 1 85 ? 12.020 -0.333 -0.805 1.00 97.00 85 ASN A N 1
ATOM 609 C CA . ASN A 1 85 ? 12.351 -1.755 -0.646 1.00 97.00 85 ASN A CA 1
ATOM 610 C C . ASN A 1 85 ? 13.815 -1.985 -0.196 1.00 97.00 85 ASN A C 1
ATOM 612 O O . ASN A 1 85 ? 14.549 -2.772 -0.797 1.00 97.00 85 ASN A O 1
ATOM 616 N N . ARG A 1 86 ? 14.272 -1.257 0.835 1.00 94.44 86 ARG A N 1
ATOM 617 C CA . ARG A 1 86 ? 15.684 -1.258 1.276 1.00 94.44 86 ARG A CA 1
ATOM 618 C C . ARG A 1 86 ? 16.107 -2.599 1.864 1.00 94.44 86 ARG A C 1
ATOM 620 O O . ARG A 1 86 ? 17.229 -3.042 1.641 1.00 94.44 86 ARG A O 1
ATOM 627 N N . GLU A 1 87 ? 15.180 -3.242 2.558 1.00 94.56 87 GLU A N 1
ATOM 628 C CA . GLU A 1 87 ? 15.310 -4.552 3.192 1.00 94.56 87 GLU A CA 1
ATOM 629 C C . GLU A 1 87 ? 15.217 -5.688 2.162 1.00 94.56 87 GLU A C 1
ATOM 631 O O . GLU A 1 87 ? 15.488 -6.839 2.490 1.00 94.56 87 GLU A O 1
ATOM 636 N N . ARG A 1 88 ? 14.880 -5.362 0.902 1.00 95.81 88 ARG A N 1
ATOM 637 C CA . ARG A 1 88 ? 14.813 -6.290 -0.239 1.00 95.81 88 ARG A CA 1
ATOM 638 C C . ARG A 1 88 ? 13.857 -7.464 -0.014 1.00 95.81 88 ARG A C 1
ATOM 640 O O . ARG A 1 88 ? 14.089 -8.557 -0.521 1.00 95.81 88 ARG A O 1
ATOM 647 N N . LEU A 1 89 ? 12.782 -7.220 0.733 1.00 95.88 89 LEU A N 1
ATOM 648 C CA . LEU A 1 89 ? 11.748 -8.217 1.005 1.00 95.88 89 LEU A CA 1
ATOM 649 C C . LEU A 1 89 ? 10.811 -8.414 -0.186 1.00 95.88 89 LEU A C 1
ATOM 651 O O . LEU A 1 89 ? 10.280 -9.502 -0.351 1.00 95.88 89 LEU A O 1
ATOM 655 N N . LEU A 1 90 ? 10.619 -7.388 -1.020 1.00 96.44 90 LEU A N 1
ATOM 656 C CA . LEU A 1 90 ? 9.907 -7.501 -2.295 1.00 96.44 90 LEU A CA 1
ATOM 657 C C . LEU A 1 90 ? 10.889 -7.777 -3.447 1.00 96.44 90 LEU A C 1
ATOM 659 O O . LEU A 1 90 ? 12.073 -7.438 -3.328 1.00 96.44 90 LEU A O 1
ATOM 663 N N . PRO A 1 91 ? 10.424 -8.308 -4.597 1.00 96.81 91 PRO A N 1
ATOM 664 C CA . PRO A 1 91 ? 11.274 -8.506 -5.767 1.00 96.81 91 PRO A CA 1
ATOM 665 C C . PRO A 1 91 ? 12.013 -7.224 -6.168 1.00 96.81 91 PRO A C 1
ATOM 667 O O . PRO A 1 91 ? 11.431 -6.134 -6.179 1.00 96.81 91 PRO A O 1
ATOM 670 N N . LEU A 1 92 ? 13.294 -7.352 -6.518 1.00 96.44 92 LEU A N 1
ATOM 671 C CA . LEU A 1 92 ? 14.123 -6.214 -6.913 1.00 96.44 92 LEU A CA 1
ATOM 672 C C . LEU A 1 92 ? 13.625 -5.622 -8.236 1.00 96.44 92 LEU A C 1
ATOM 674 O O . LEU A 1 92 ? 13.537 -6.307 -9.255 1.00 96.44 92 LEU A O 1
ATOM 678 N N . LYS A 1 93 ? 13.297 -4.331 -8.207 1.00 97.06 93 LYS A N 1
ATOM 679 C CA . LYS A 1 93 ? 12.774 -3.555 -9.336 1.00 97.06 93 LYS A CA 1
ATOM 680 C C . LYS A 1 93 ? 13.453 -2.178 -9.375 1.00 97.06 93 LYS A C 1
ATOM 682 O O . LYS A 1 93 ? 14.052 -1.781 -8.373 1.00 97.06 93 LYS A O 1
ATOM 687 N N . PRO A 1 94 ? 13.382 -1.445 -10.502 1.00 96.00 94 PRO A N 1
ATOM 688 C CA . PRO A 1 94 ? 13.930 -0.093 -10.599 1.00 96.00 94 PRO A CA 1
ATOM 689 C C . PRO A 1 94 ? 13.373 0.862 -9.533 1.00 96.00 94 PRO A C 1
ATOM 691 O O . PRO A 1 94 ? 12.268 0.673 -9.018 1.00 96.00 94 PRO A O 1
ATOM 694 N N . ALA A 1 95 ? 14.123 1.923 -9.223 1.00 94.19 95 ALA A N 1
ATOM 695 C CA . ALA A 1 95 ? 13.676 2.946 -8.281 1.00 94.19 95 ALA A CA 1
ATOM 696 C C . ALA A 1 95 ? 12.339 3.566 -8.725 1.00 94.19 95 ALA A C 1
ATOM 698 O O . ALA A 1 95 ? 12.137 3.855 -9.902 1.00 94.19 95 ALA A O 1
ATOM 699 N N . GLY A 1 96 ? 11.423 3.763 -7.774 1.00 96.31 96 GLY A N 1
ATOM 700 C CA . GLY A 1 96 ? 10.086 4.295 -8.056 1.00 96.31 96 GLY A CA 1
ATOM 701 C C . GLY A 1 96 ? 9.064 3.266 -8.549 1.00 96.31 96 GLY A C 1
ATOM 702 O O . GLY A 1 96 ? 7.911 3.639 -8.749 1.00 96.31 96 GLY A O 1
ATOM 703 N N . TYR A 1 97 ? 9.442 1.990 -8.706 1.00 98.12 97 TYR A N 1
ATOM 704 C CA . TYR A 1 97 ? 8.508 0.931 -9.108 1.00 98.12 97 TYR A CA 1
ATOM 705 C C . TYR A 1 97 ? 7.401 0.687 -8.079 1.00 98.12 97 TYR A C 1
ATOM 707 O O . TYR A 1 97 ? 6.263 0.416 -8.453 1.00 98.12 97 TYR A O 1
ATOM 715 N N . TYR A 1 98 ? 7.744 0.765 -6.792 1.00 98.38 98 TYR A N 1
ATOM 716 C CA . TYR A 1 98 ? 6.812 0.531 -5.699 1.00 98.38 98 TYR A CA 1
ATOM 717 C C . TYR A 1 98 ? 6.351 1.845 -5.072 1.00 98.38 98 TYR A C 1
ATOM 719 O O . TYR A 1 98 ? 7.153 2.756 -4.841 1.00 98.38 98 TYR A O 1
ATOM 727 N N . ARG A 1 99 ? 5.063 1.915 -4.740 1.00 98.31 99 ARG A N 1
ATOM 728 C CA . ARG A 1 99 ? 4.446 2.999 -3.969 1.00 98.31 99 ARG A CA 1
ATOM 729 C C . ARG A 1 99 ? 3.752 2.443 -2.743 1.00 98.31 99 ARG A C 1
ATOM 731 O O . ARG A 1 99 ? 3.191 1.354 -2.798 1.00 98.31 99 ARG A O 1
ATOM 738 N N . GLU A 1 100 ? 3.789 3.188 -1.652 1.00 97.75 100 GLU A N 1
ATOM 739 C CA . GLU A 1 100 ? 3.158 2.791 -0.395 1.00 97.75 100 GLU A CA 1
ATOM 740 C C . GLU A 1 100 ? 1.878 3.570 -0.108 1.00 97.75 100 GLU A C 1
ATOM 742 O O . GLU A 1 100 ? 1.757 4.746 -0.443 1.00 97.75 100 GLU A O 1
ATOM 747 N N . TYR A 1 101 ? 0.940 2.908 0.560 1.00 98.12 101 TYR A N 1
ATOM 748 C CA . TYR A 1 101 ? -0.343 3.464 0.961 1.00 98.12 101 TYR A CA 1
ATOM 749 C C . TYR A 1 101 ? -0.693 2.990 2.364 1.00 98.12 101 TYR A C 1
ATOM 751 O O . TYR A 1 101 ? -0.497 1.827 2.726 1.00 98.12 101 TYR A O 1
ATOM 759 N N . THR A 1 102 ? -1.213 3.898 3.175 1.00 97.88 102 THR A N 1
ATOM 760 C CA . THR A 1 102 ? -1.637 3.603 4.537 1.00 97.88 102 THR A CA 1
ATOM 761 C C . THR A 1 102 ? -2.926 2.801 4.526 1.00 97.88 102 THR A C 1
ATOM 763 O O . THR A 1 102 ? -3.888 3.155 3.847 1.00 97.88 102 THR A O 1
ATOM 766 N N . VAL A 1 103 ? -2.960 1.746 5.334 1.00 97.75 103 VAL A N 1
ATOM 767 C CA . VAL A 1 103 ? -4.205 1.096 5.737 1.00 97.75 103 VAL A CA 1
ATOM 768 C C . VAL A 1 103 ? -4.534 1.594 7.134 1.00 97.75 103 VAL A C 1
ATOM 770 O O . VAL A 1 103 ? -3.721 1.467 8.054 1.00 97.75 103 VAL A O 1
ATOM 773 N N . ILE A 1 104 ? -5.707 2.203 7.285 1.00 95.44 104 ILE A N 1
ATOM 774 C CA . ILE A 1 104 ? -6.129 2.778 8.562 1.00 95.44 104 ILE A CA 1
ATOM 775 C C . ILE A 1 104 ? -6.247 1.659 9.600 1.00 95.44 104 ILE A C 1
ATOM 777 O O . ILE A 1 104 ? -6.719 0.559 9.322 1.00 95.44 104 ILE A O 1
ATOM 781 N N . THR A 1 105 ? -5.763 1.932 10.809 1.00 95.38 105 THR A N 1
ATOM 782 C CA . THR A 1 105 ? -5.971 1.056 11.963 1.00 95.38 105 THR A CA 1
ATOM 783 C C . THR A 1 105 ? -7.021 1.715 12.853 1.00 95.38 105 THR A C 1
ATOM 785 O O . THR A 1 105 ? -6.747 2.798 13.376 1.00 95.38 105 THR A O 1
ATOM 788 N N . PRO A 1 106 ? -8.217 1.123 13.017 1.00 93.12 106 PRO A N 1
ATOM 789 C CA . PRO A 1 106 ? -9.266 1.702 13.849 1.00 93.12 106 PRO A CA 1
ATOM 790 C C . PRO A 1 106 ? -8.774 2.016 15.264 1.00 93.12 106 PRO A C 1
ATOM 792 O O . PRO A 1 106 ? -8.093 1.205 15.889 1.00 93.12 106 PRO A O 1
ATOM 795 N N . GLY A 1 107 ? -9.099 3.212 15.758 1.00 90.12 107 GLY A N 1
ATOM 796 C CA . GLY A 1 107 ? -8.707 3.671 17.095 1.00 90.12 107 GLY A CA 1
ATOM 797 C C . GLY A 1 107 ? -7.232 4.061 17.257 1.00 90.12 107 GLY A C 1
ATOM 798 O O . GLY A 1 107 ? -6.847 4.506 18.336 1.00 90.12 107 GLY A O 1
ATOM 799 N N . ALA A 1 108 ? -6.397 3.940 16.221 1.00 89.75 108 ALA A N 1
ATOM 800 C CA . ALA A 1 108 ? -5.014 4.394 16.292 1.00 89.75 108 ALA A CA 1
ATOM 801 C C . ALA A 1 108 ? -4.920 5.924 16.166 1.00 89.75 108 ALA A C 1
ATOM 803 O O . ALA A 1 108 ? -5.448 6.519 15.230 1.00 89.75 108 ALA A O 1
ATOM 804 N N . SER A 1 109 ? -4.165 6.562 17.064 1.00 87.88 109 SER A N 1
ATOM 805 C CA . SER A 1 109 ? -3.869 8.006 17.000 1.00 87.88 109 SER A CA 1
ATOM 806 C C . SER A 1 109 ? -2.823 8.370 15.936 1.00 87.88 109 SER A C 1
ATOM 808 O O . SER A 1 109 ? -2.540 9.544 15.705 1.00 87.88 109 SER A O 1
ATOM 810 N N . THR A 1 110 ? -2.195 7.368 15.318 1.00 89.88 110 THR A N 1
ATOM 811 C CA . THR A 1 110 ? -1.171 7.516 14.276 1.00 89.88 110 THR A CA 1
ATOM 812 C C . THR A 1 110 ? -1.541 6.669 13.055 1.00 89.88 110 THR A C 1
ATOM 814 O O . THR A 1 110 ? -2.556 5.979 13.046 1.00 89.88 110 THR A O 1
ATOM 817 N N . ARG A 1 111 ? -0.689 6.662 12.022 1.00 89.75 111 ARG A N 1
ATOM 818 C CA . ARG A 1 111 ? -0.876 5.841 10.808 1.00 89.75 111 ARG A CA 1
ATOM 819 C C . ARG A 1 111 ? -0.900 4.325 11.065 1.00 89.75 111 ARG A C 1
ATOM 821 O O . ARG A 1 111 ? -1.188 3.569 10.142 1.00 89.75 111 ARG A O 1
ATOM 828 N N . GLY A 1 112 ? -0.528 3.859 12.259 1.00 93.44 112 GLY A N 1
ATOM 829 C CA . GLY A 1 112 ? -0.404 2.430 12.560 1.00 93.44 112 GLY A CA 1
ATOM 830 C C . GLY A 1 112 ? 0.682 1.729 11.732 1.00 93.44 112 GLY A C 1
ATOM 831 O O . GLY A 1 112 ? 1.486 2.382 11.063 1.00 93.44 112 GLY A O 1
ATOM 832 N N . ALA A 1 113 ? 0.698 0.397 11.771 1.00 95.50 113 ALA A N 1
ATOM 833 C CA . ALA A 1 113 ? 1.691 -0.447 11.094 1.00 95.50 113 ALA A CA 1
ATOM 834 C C . ALA A 1 113 ? 1.240 -0.960 9.713 1.00 95.50 113 ALA A C 1
ATOM 836 O O . ALA A 1 113 ? 2.066 -1.394 8.915 1.00 95.50 113 ALA A O 1
ATOM 837 N N . ARG A 1 114 ? -0.064 -0.902 9.416 1.00 98.00 114 ARG A N 1
ATOM 838 C CA . ARG A 1 114 ? -0.653 -1.554 8.241 1.00 98.00 114 ARG A CA 1
ATOM 839 C C . ARG A 1 114 ? -0.458 -0.741 6.966 1.00 98.00 114 ARG A C 1
ATOM 841 O O . ARG A 1 114 ? -0.714 0.468 6.952 1.00 98.00 114 ARG A O 1
ATOM 848 N N . ARG A 1 115 ? -0.034 -1.382 5.879 1.00 98.25 115 ARG A N 1
ATOM 849 C CA . ARG A 1 115 ? 0.209 -0.732 4.583 1.00 98.25 115 ARG A CA 1
ATOM 850 C C . ARG A 1 115 ? -0.158 -1.643 3.422 1.00 98.25 115 ARG A C 1
ATOM 852 O O . ARG A 1 115 ? -0.118 -2.866 3.538 1.00 98.25 115 ARG A O 1
ATOM 859 N N . ILE A 1 116 ? -0.438 -1.017 2.285 1.00 98.38 116 ILE A N 1
ATOM 860 C CA . ILE A 1 116 ? -0.424 -1.659 0.973 1.00 98.38 116 ILE A CA 1
ATOM 861 C C . ILE A 1 116 ? 0.741 -1.082 0.178 1.00 98.38 116 ILE A C 1
ATOM 863 O O . ILE A 1 116 ? 0.928 0.133 0.138 1.00 98.38 116 ILE A O 1
ATOM 867 N N . VAL A 1 117 ? 1.521 -1.948 -0.459 1.00 98.44 117 VAL A N 1
ATOM 868 C CA . VAL A 1 117 ? 2.558 -1.567 -1.418 1.00 98.44 117 VAL A CA 1
ATOM 869 C C . VAL A 1 117 ? 2.101 -1.987 -2.809 1.00 98.44 117 VAL A C 1
ATOM 871 O O . VAL A 1 117 ? 1.891 -3.173 -3.060 1.00 98.44 117 VAL A O 1
ATOM 874 N N . ALA A 1 118 ? 1.944 -1.016 -3.707 1.00 98.25 118 ALA A N 1
ATOM 875 C CA . ALA A 1 118 ? 1.579 -1.247 -5.099 1.00 98.25 118 ALA A CA 1
ATOM 876 C C . ALA A 1 118 ? 2.822 -1.197 -5.991 1.00 98.25 118 ALA A C 1
ATOM 878 O O . ALA A 1 118 ? 3.596 -0.240 -5.935 1.00 98.25 118 ALA A O 1
ATOM 879 N N . GLY A 1 119 ? 3.013 -2.225 -6.810 1.00 97.62 119 GLY A N 1
ATOM 880 C CA . GLY A 1 119 ? 3.989 -2.257 -7.891 1.00 97.62 119 GLY A CA 1
ATOM 881 C C . GLY A 1 119 ? 3.400 -1.707 -9.186 1.00 97.62 119 GLY A C 1
ATOM 882 O O . GLY A 1 119 ? 2.211 -1.863 -9.464 1.00 97.62 119 GLY A O 1
ATOM 883 N N . ALA A 1 120 ? 4.244 -1.091 -10.011 1.00 96.56 120 ALA A N 1
ATOM 884 C CA . ALA A 1 120 ? 3.836 -0.542 -11.304 1.00 96.56 120 ALA A CA 1
ATOM 885 C C . ALA A 1 120 ? 3.297 -1.599 -12.293 1.00 96.56 120 ALA A C 1
ATOM 887 O O . ALA A 1 120 ? 2.618 -1.237 -13.249 1.00 96.56 120 ALA A O 1
ATOM 888 N N . GLY A 1 121 ? 3.569 -2.890 -12.072 1.00 94.88 121 GLY A N 1
ATOM 889 C CA . GLY A 1 121 ? 3.011 -3.998 -12.851 1.00 94.8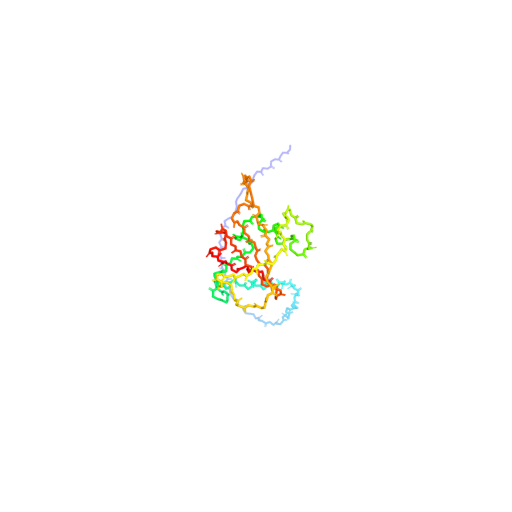8 121 GLY A CA 1
ATOM 890 C C . GLY A 1 121 ? 1.627 -4.465 -12.384 1.00 94.88 121 GLY A C 1
ATOM 891 O O . GLY A 1 121 ? 1.156 -5.498 -12.849 1.00 94.88 121 GLY A O 1
ATOM 892 N N . GLY A 1 122 ? 0.980 -3.743 -11.461 1.00 94.62 122 GLY A N 1
ATOM 893 C CA . GLY A 1 122 ? -0.325 -4.107 -10.891 1.00 94.62 122 GLY A CA 1
ATOM 894 C C . GLY A 1 122 ? -0.232 -5.051 -9.692 1.00 94.62 122 GLY A C 1
ATOM 895 O O . GLY A 1 122 ? -1.243 -5.482 -9.144 1.00 94.62 122 GLY A O 1
ATOM 896 N N . GLU A 1 123 ? 0.985 -5.372 -9.262 1.00 96.00 123 GLU A N 1
ATOM 897 C CA . GLU A 1 123 ? 1.238 -6.149 -8.060 1.00 96.00 123 GLU A CA 1
ATOM 898 C C . GLU A 1 123 ? 0.783 -5.405 -6.804 1.00 96.00 123 GLU A C 1
ATOM 900 O O . GLU A 1 123 ? 1.113 -4.238 -6.620 1.00 96.00 123 GLU A O 1
ATOM 905 N N . LEU A 1 124 ? 0.100 -6.092 -5.893 1.00 97.81 124 LEU A N 1
ATOM 906 C CA . LEU A 1 124 ? -0.339 -5.513 -4.629 1.00 97.81 124 LEU A CA 1
ATOM 907 C C . LEU A 1 124 ? 0.134 -6.383 -3.470 1.00 97.81 124 LEU A C 1
ATOM 909 O O . LEU A 1 124 ? -0.112 -7.589 -3.445 1.00 97.81 124 LEU A O 1
ATOM 913 N N . TYR A 1 125 ? 0.804 -5.773 -2.501 1.00 98.25 125 TYR A N 1
ATOM 914 C CA . TYR A 1 125 ? 1.295 -6.449 -1.307 1.00 98.25 125 TYR A CA 1
ATOM 915 C C . TYR A 1 125 ? 0.707 -5.805 -0.060 1.00 98.25 125 TYR A C 1
ATOM 917 O O . TYR A 1 125 ? 0.673 -4.583 0.048 1.00 98.25 125 TYR A O 1
ATOM 925 N N . TYR A 1 126 ? 0.280 -6.625 0.890 1.00 98.38 126 TYR A N 1
ATOM 926 C CA . TYR A 1 126 ? -0.216 -6.197 2.190 1.00 98.38 126 TYR A CA 1
ATOM 927 C C . TYR A 1 126 ? 0.810 -6.503 3.282 1.00 98.38 126 TYR A C 1
ATOM 929 O O . TYR A 1 126 ? 1.372 -7.598 3.316 1.00 98.38 126 TYR A O 1
ATOM 937 N N . THR A 1 127 ? 1.010 -5.555 4.190 1.00 98.25 127 THR A N 1
ATOM 938 C CA . THR A 1 127 ? 1.767 -5.724 5.438 1.00 98.25 127 THR A CA 1
ATOM 939 C C . THR A 1 127 ? 0.919 -5.192 6.588 1.00 98.25 127 THR A C 1
ATOM 941 O O . THR A 1 127 ? 0.285 -4.141 6.477 1.00 98.25 127 THR A O 1
ATOM 944 N N . ASP A 1 128 ? 0.890 -5.917 7.699 1.00 96.88 128 ASP A N 1
ATOM 945 C CA . ASP A 1 128 ? 0.276 -5.514 8.966 1.00 96.88 128 ASP A CA 1
ATOM 946 C C . ASP A 1 128 ? 1.303 -5.242 10.073 1.00 96.88 128 ASP A C 1
ATOM 948 O O . ASP A 1 128 ? 0.927 -4.863 11.182 1.00 96.88 128 ASP A O 1
ATOM 952 N N . ASP A 1 129 ? 2.591 -5.351 9.750 1.00 95.56 129 ASP A N 1
ATOM 953 C CA . ASP A 1 129 ? 3.724 -5.334 10.675 1.00 95.56 129 ASP A CA 1
ATOM 954 C C . ASP A 1 129 ? 4.798 -4.300 10.292 1.00 95.56 129 ASP A C 1
ATOM 956 O O . ASP A 1 129 ? 5.967 -4.438 10.642 1.00 95.56 129 ASP A O 1
ATOM 960 N N . HIS A 1 130 ? 4.396 -3.231 9.597 1.00 94.62 130 HIS A N 1
ATOM 961 C CA . HIS A 1 130 ? 5.270 -2.122 9.212 1.00 94.62 130 HIS A CA 1
ATOM 962 C C . HIS A 1 130 ? 6.479 -2.577 8.374 1.00 94.62 130 HIS A C 1
ATOM 964 O O . HIS A 1 130 ? 7.627 -2.240 8.670 1.00 94.62 130 HIS A O 1
ATOM 970 N N . TYR A 1 131 ? 6.186 -3.302 7.290 1.00 96.50 131 TYR A N 1
ATOM 971 C CA . TYR A 1 131 ? 7.142 -3.808 6.296 1.00 96.50 131 TYR A CA 1
ATOM 972 C C . TYR A 1 131 ? 8.070 -4.925 6.795 1.00 96.50 131 TYR A C 1
ATOM 974 O O . TYR A 1 131 ? 9.064 -5.201 6.129 1.00 96.50 131 TYR A O 1
ATOM 982 N N . ALA A 1 132 ? 7.779 -5.574 7.928 1.00 95.56 132 ALA A N 1
ATOM 983 C CA . ALA A 1 132 ? 8.572 -6.717 8.384 1.00 95.56 132 ALA A CA 1
ATOM 984 C C . ALA A 1 132 ? 8.237 -8.002 7.601 1.00 95.56 132 ALA A C 1
ATOM 986 O O . ALA A 1 132 ? 9.115 -8.838 7.383 1.00 95.56 132 ALA A O 1
ATOM 987 N N . SER A 1 133 ? 7.004 -8.134 7.110 1.00 97.12 133 SER A N 1
ATOM 988 C CA . SER A 1 133 ? 6.576 -9.212 6.222 1.00 97.12 133 SER A CA 1
ATOM 989 C C . SER A 1 133 ? 5.516 -8.746 5.222 1.00 97.12 133 SER A C 1
ATOM 991 O O . SER A 1 133 ? 4.881 -7.701 5.380 1.00 97.12 133 SER A O 1
ATOM 993 N N . PHE A 1 134 ? 5.341 -9.525 4.150 1.00 98.19 134 PHE A N 1
ATOM 994 C CA . PHE A 1 134 ? 4.395 -9.217 3.083 1.00 98.19 134 PHE A CA 1
ATOM 995 C C . PHE A 1 134 ? 3.559 -10.433 2.701 1.00 98.19 134 PHE A C 1
ATOM 997 O O . PHE A 1 134 ? 4.062 -11.549 2.569 1.00 98.19 134 PHE A O 1
ATOM 1004 N N . ARG A 1 135 ? 2.279 -10.176 2.439 1.00 98.12 135 ARG A N 1
ATOM 1005 C CA . ARG A 1 135 ? 1.361 -11.089 1.757 1.00 98.12 135 ARG A CA 1
ATOM 1006 C C . ARG A 1 135 ? 1.009 -10.529 0.392 1.00 98.12 135 ARG A C 1
ATOM 1008 O O . ARG A 1 135 ? 0.801 -9.325 0.248 1.00 98.12 135 ARG A O 1
ATOM 1015 N N . ARG A 1 136 ? 0.910 -11.394 -0.610 1.00 97.81 136 ARG A N 1
ATOM 1016 C CA . ARG A 1 136 ? 0.443 -11.012 -1.938 1.00 97.81 136 ARG A CA 1
ATOM 1017 C C . ARG A 1 136 ? -1.072 -10.889 -1.930 1.00 97.81 136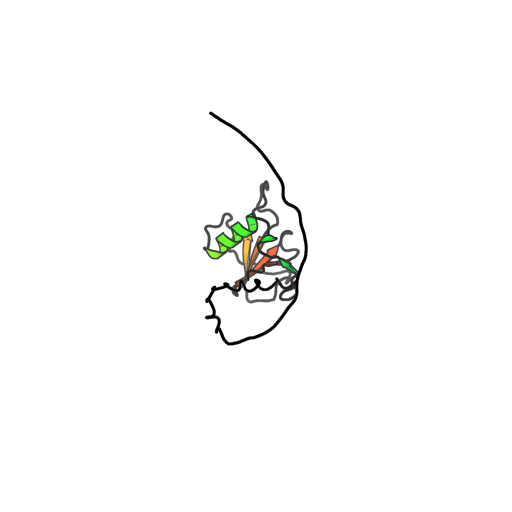 ARG A C 1
ATOM 1019 O O . ARG A 1 136 ? -1.752 -11.870 -1.655 1.00 97.81 136 ARG A O 1
ATOM 1026 N N . ILE A 1 137 ? -1.597 -9.720 -2.279 1.00 97.25 137 ILE A N 1
ATOM 1027 C CA . ILE A 1 137 ? -3.035 -9.554 -2.472 1.00 97.25 137 ILE A CA 1
ATOM 1028 C C . ILE A 1 137 ? -3.407 -10.226 -3.792 1.00 97.25 137 ILE A C 1
ATOM 1030 O O . ILE A 1 137 ? -2.903 -9.856 -4.856 1.00 97.25 137 ILE A O 1
ATOM 1034 N N . TRP A 1 138 ? -4.266 -11.234 -3.718 1.00 94.44 138 TRP A N 1
ATOM 1035 C CA . TRP A 1 138 ? -4.825 -11.892 -4.886 1.00 94.44 138 TRP A CA 1
ATOM 1036 C C . TRP A 1 138 ? -6.196 -11.307 -5.199 1.00 94.44 138 TRP A C 1
ATOM 1038 O O . TRP A 1 138 ? -7.136 -11.395 -4.406 1.00 94.44 138 TRP A O 1
ATOM 1048 N N . LYS A 1 139 ? -6.270 -10.696 -6.379 1.00 87.38 139 LYS A N 1
ATOM 1049 C CA . LYS A 1 139 ? -7.483 -10.175 -6.995 1.00 87.38 139 LYS A CA 1
ATOM 1050 C C . LYS A 1 139 ? -7.675 -10.948 -8.309 1.00 87.38 139 LYS A C 1
ATOM 1052 O O . LYS A 1 139 ? -6.806 -10.813 -9.174 1.00 87.38 139 LYS A O 1
ATOM 1057 N N . PRO A 1 140 ? -8.691 -11.825 -8.407 1.00 75.69 140 PRO A N 1
ATOM 1058 C CA . PRO A 1 140 ? -8.966 -12.596 -9.619 1.00 75.69 140 PRO A CA 1
ATOM 1059 C C . PRO A 1 140 ? -9.422 -11.724 -10.792 1.00 75.69 140 PRO A C 1
ATOM 1061 O O . PRO A 1 140 ? -9.902 -10.591 -10.550 1.00 75.69 140 PRO A O 1
#